Protein AF-A0A538JDB0-F1 (afdb_monomer)

pLDDT: mean 77.06, std 11.75, range [48.91, 92.88]

Radius of gyration: 21.39 Å; Cα contacts (8 Å, |Δi|>4): 29; chains: 1; bounding box: 38×54×43 Å

Foldseek 3Di:
DDCDPVNVVVCCVPVLVCQQVVLVVVLVVLVPDDVVVCVVVVHDSVVSNVCSVVSSVPPPPPVVVVCCVPPVVVVVVVVVVVVVVVD

Structure (mmCIF, N/CA/C/O backbone):
data_AF-A0A538JDB0-F1
#
_entry.id   AF-A0A538JDB0-F1
#
loop_
_atom_site.group_PDB
_atom_site.id
_atom_site.type_symbol
_atom_site.label_atom_id
_atom_site.label_alt_id
_atom_site.label_comp_id
_atom_site.label_asym_id
_atom_site.label_entity_id
_atom_site.label_seq_id
_atom_site.pdbx_PDB_ins_code
_atom_site.Cartn_x
_atom_site.Cartn_y
_atom_site.Cartn_z
_atom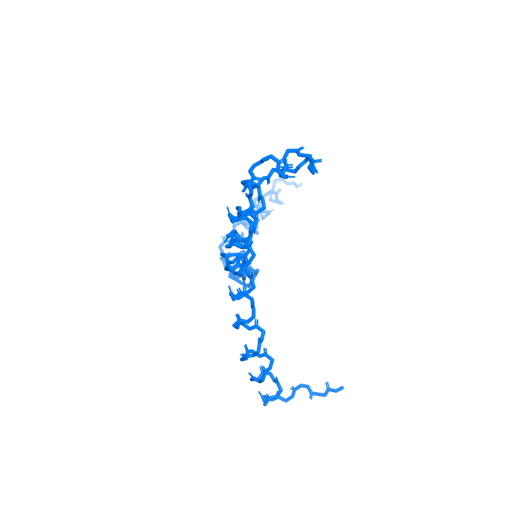_site.occupancy
_atom_site.B_iso_or_equiv
_atom_site.auth_seq_id
_atom_site.auth_comp_id
_atom_site.auth_asym_id
_atom_site.auth_atom_id
_atom_site.pdbx_PDB_model_num
ATOM 1 N N . MET A 1 1 ? 26.908 -7.092 -12.984 1.00 48.91 1 MET A N 1
ATOM 2 C CA . MET A 1 1 ? 25.823 -7.743 -13.747 1.00 48.91 1 MET A CA 1
ATOM 3 C C . MET A 1 1 ? 25.083 -6.635 -14.476 1.00 48.91 1 MET A C 1
ATOM 5 O O . MET A 1 1 ? 24.503 -5.795 -13.804 1.00 48.91 1 MET A O 1
ATOM 9 N N . ASN A 1 2 ? 25.202 -6.548 -15.804 1.00 54.91 2 ASN A N 1
ATOM 10 C CA . ASN A 1 2 ? 24.409 -5.590 -16.578 1.00 54.91 2 ASN A CA 1
ATOM 11 C C . ASN A 1 2 ? 22.985 -6.135 -16.657 1.00 54.91 2 ASN A C 1
ATOM 13 O O . ASN A 1 2 ? 22.788 -7.224 -17.186 1.00 54.91 2 ASN A O 1
ATOM 17 N N . LEU A 1 3 ? 22.020 -5.411 -16.090 1.00 60.81 3 LEU A N 1
ATOM 18 C CA . LEU A 1 3 ? 20.606 -5.713 -16.282 1.00 60.81 3 LEU A CA 1
ATOM 19 C C . LEU A 1 3 ? 20.252 -5.307 -17.712 1.00 60.81 3 LEU A C 1
ATOM 21 O O . LEU A 1 3 ? 20.204 -4.116 -18.026 1.00 60.81 3 LEU A O 1
ATOM 25 N N . GLY A 1 4 ? 20.092 -6.292 -18.589 1.00 75.31 4 GLY A N 1
ATOM 26 C CA . GLY A 1 4 ? 19.644 -6.064 -19.950 1.00 75.31 4 GLY A CA 1
ATOM 27 C C . GLY A 1 4 ? 18.146 -5.733 -20.005 1.00 75.31 4 GLY A C 1
ATOM 28 O O . GLY A 1 4 ? 17.419 -5.871 -19.013 1.00 75.31 4 GLY A O 1
ATOM 29 N N . PRO A 1 5 ? 17.652 -5.287 -21.174 1.00 78.44 5 PRO A N 1
ATOM 30 C CA . PRO A 1 5 ? 16.235 -4.980 -21.369 1.00 78.44 5 PRO A CA 1
ATOM 31 C C . PRO A 1 5 ? 15.318 -6.166 -21.043 1.00 78.44 5 PRO A C 1
ATOM 33 O O . PRO A 1 5 ? 14.223 -5.976 -20.521 1.00 78.44 5 PRO A O 1
ATOM 36 N N . THR A 1 6 ? 15.778 -7.389 -21.310 1.00 81.06 6 THR A N 1
ATOM 37 C CA . THR A 1 6 ? 15.030 -8.625 -21.062 1.00 81.06 6 THR A CA 1
ATOM 38 C C . THR A 1 6 ? 14.876 -8.902 -19.569 1.00 81.06 6 THR A C 1
ATOM 40 O O . THR A 1 6 ? 13.779 -9.215 -19.112 1.00 81.06 6 THR A O 1
ATOM 43 N N . GLU A 1 7 ? 15.939 -8.742 -18.784 1.00 78.75 7 GLU A N 1
ATOM 44 C CA . GLU A 1 7 ? 15.912 -8.922 -17.334 1.00 78.75 7 GLU A CA 1
ATOM 45 C C . GLU A 1 7 ? 15.007 -7.879 -16.679 1.00 78.75 7 GLU A C 1
ATOM 47 O O . GLU A 1 7 ? 14.188 -8.227 -15.832 1.00 78.75 7 GLU A O 1
ATOM 52 N N . LEU A 1 8 ? 15.079 -6.618 -17.121 1.00 75.88 8 LEU A N 1
ATOM 53 C CA . LEU A 1 8 ? 14.168 -5.561 -16.667 1.00 75.88 8 LEU A CA 1
ATOM 54 C C . LEU A 1 8 ? 12.703 -5.900 -16.963 1.00 75.88 8 LEU A C 1
ATOM 56 O O . LEU A 1 8 ? 11.834 -5.667 -16.121 1.00 75.88 8 LEU A O 1
ATOM 60 N N . LEU A 1 9 ? 12.426 -6.478 -18.131 1.00 77.31 9 LEU A N 1
ATOM 61 C CA . LEU A 1 9 ? 11.080 -6.876 -18.529 1.00 77.31 9 LEU A CA 1
ATOM 62 C C . LEU A 1 9 ? 10.560 -8.032 -17.665 1.00 77.31 9 LEU A C 1
ATOM 64 O O . LEU A 1 9 ? 9.428 -7.976 -17.189 1.00 77.31 9 LEU A O 1
ATOM 68 N N . LEU A 1 10 ? 11.404 -9.026 -17.381 1.00 81.00 10 LEU A N 1
ATOM 69 C CA . LEU A 1 10 ? 11.076 -10.128 -16.473 1.00 81.00 10 LEU A CA 1
ATOM 70 C C . LEU A 1 10 ? 10.842 -9.634 -15.042 1.00 81.00 10 LEU A C 1
ATO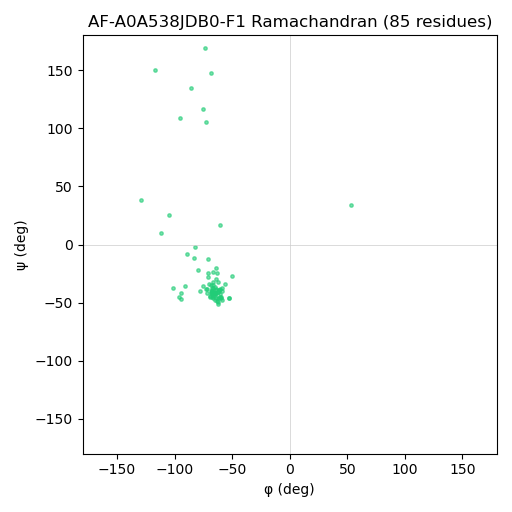M 72 O O . LEU A 1 10 ? 9.836 -9.995 -14.436 1.00 81.00 10 LEU A O 1
ATOM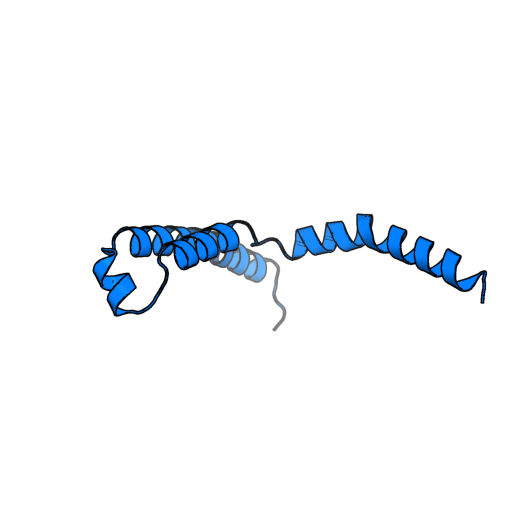 76 N N . PHE A 1 11 ? 11.706 -8.764 -14.512 1.00 75.00 11 PHE A N 1
ATOM 77 C CA . PHE A 1 11 ? 11.513 -8.183 -13.181 1.00 75.00 11 PHE A CA 1
ATOM 78 C C . PHE A 1 11 ? 10.230 -7.359 -13.103 1.00 75.00 11 PHE A C 1
ATOM 80 O O . PHE A 1 11 ? 9.493 -7.476 -12.131 1.00 75.00 11 PHE A O 1
ATOM 87 N N . THR A 1 12 ? 9.917 -6.576 -14.131 1.00 75.75 12 THR A N 1
ATOM 88 C CA . THR A 1 12 ? 8.694 -5.764 -14.168 1.00 75.75 12 THR A CA 1
ATOM 89 C C . THR A 1 12 ? 7.442 -6.642 -14.227 1.00 75.75 12 THR A C 1
ATOM 91 O O . THR A 1 12 ? 6.508 -6.437 -13.450 1.00 75.75 12 THR A O 1
ATOM 94 N N . LEU A 1 13 ? 7.439 -7.659 -15.096 1.00 77.88 13 LEU A N 1
ATOM 95 C CA . LEU A 1 13 ? 6.323 -8.598 -15.237 1.00 77.88 13 LEU A CA 1
ATOM 96 C C . LEU A 1 13 ? 6.123 -9.482 -14.008 1.00 77.88 13 LEU A C 1
ATOM 98 O O . LEU A 1 13 ? 5.021 -9.976 -13.807 1.00 77.88 13 LEU A O 1
ATOM 102 N N . LEU A 1 14 ? 7.157 -9.693 -13.197 1.00 79.44 14 LEU A N 1
ATOM 103 C CA . LEU A 1 14 ? 7.065 -10.535 -12.010 1.00 79.44 14 LEU A CA 1
ATOM 104 C C . LEU A 1 14 ? 6.769 -9.708 -10.750 1.00 79.44 14 LEU A C 1
ATOM 106 O O . LEU A 1 14 ? 5.920 -10.091 -9.957 1.00 79.44 14 LEU A O 1
ATOM 110 N N . ILE A 1 15 ? 7.392 -8.541 -10.577 1.00 76.62 15 ILE A N 1
ATOM 111 C CA . ILE A 1 15 ? 7.265 -7.729 -9.356 1.00 76.62 15 ILE A CA 1
ATOM 112 C C . ILE A 1 15 ? 5.949 -6.943 -9.315 1.00 76.62 15 ILE A C 1
ATOM 114 O O . ILE A 1 15 ? 5.332 -6.877 -8.253 1.00 76.62 15 ILE A O 1
ATOM 118 N N . ILE A 1 16 ? 5.481 -6.377 -10.435 1.00 73.69 16 ILE A N 1
ATOM 119 C CA . ILE A 1 16 ? 4.252 -5.560 -10.439 1.00 73.69 16 ILE A CA 1
ATOM 120 C C . ILE A 1 16 ? 3.009 -6.392 -10.086 1.00 73.69 16 ILE A C 1
ATOM 122 O O . ILE A 1 16 ? 2.250 -5.969 -9.212 1.00 73.69 16 ILE A O 1
ATOM 126 N N . PRO A 1 17 ? 2.779 -7.580 -10.680 1.00 76.94 17 PRO A N 1
ATOM 127 C CA . PRO A 1 17 ? 1.624 -8.392 -10.311 1.00 76.94 17 PRO A CA 1
ATOM 128 C C . PRO A 1 17 ? 1.703 -8.868 -8.865 1.00 76.94 17 PRO A C 1
ATOM 130 O O . PRO A 1 17 ? 0.696 -8.839 -8.166 1.00 76.94 17 PRO A O 1
ATOM 133 N N . LEU A 1 18 ? 2.893 -9.240 -8.381 1.00 76.75 18 LEU A N 1
ATOM 134 C CA . LEU A 1 18 ? 3.074 -9.625 -6.981 1.00 76.75 18 LEU A CA 1
ATOM 135 C C . LEU A 1 18 ? 2.756 -8.463 -6.032 1.00 76.75 18 LEU A C 1
ATOM 137 O O . LEU A 1 18 ? 2.069 -8.680 -5.038 1.00 76.75 18 LEU A O 1
ATOM 141 N N . ALA A 1 19 ? 3.160 -7.235 -6.365 1.00 73.12 19 ALA A N 1
ATOM 142 C CA . ALA A 1 19 ? 2.857 -6.038 -5.579 1.00 73.12 19 ALA A CA 1
ATOM 143 C C . ALA A 1 19 ? 1.354 -5.711 -5.499 1.00 73.12 19 ALA A C 1
ATOM 145 O O . ALA A 1 19 ? 0.941 -5.016 -4.577 1.00 73.12 19 ALA A O 1
ATOM 146 N N . LEU A 1 20 ? 0.532 -6.220 -6.421 1.00 74.38 20 LEU A N 1
ATOM 147 C CA . LEU A 1 20 ? -0.926 -6.053 -6.403 1.00 74.38 20 LEU A CA 1
ATOM 148 C C . LEU A 1 20 ? -1.633 -7.250 -5.756 1.00 74.38 20 LEU A C 1
ATOM 150 O O . LEU A 1 20 ? -2.514 -7.081 -4.917 1.00 74.38 20 LEU A O 1
ATOM 154 N N . VAL A 1 21 ? -1.225 -8.468 -6.113 1.00 83.25 21 VAL A N 1
ATOM 155 C CA . VAL A 1 21 ? -1.856 -9.714 -5.656 1.00 83.25 21 VAL A CA 1
ATOM 156 C C . VAL A 1 21 ? -1.626 -9.944 -4.161 1.00 83.25 21 VAL A C 1
ATOM 158 O O . VAL A 1 21 ? -2.559 -10.340 -3.463 1.00 83.25 21 VAL A O 1
ATOM 161 N N . PHE A 1 22 ? -0.427 -9.656 -3.643 1.00 82.19 22 PHE A N 1
ATOM 162 C CA . PHE A 1 22 ? -0.117 -9.840 -2.221 1.00 82.19 22 PHE A CA 1
ATOM 163 C C . PHE A 1 22 ? -0.974 -8.982 -1.279 1.00 82.19 22 PHE A C 1
ATOM 165 O O . PHE A 1 22 ? -1.554 -9.553 -0.356 1.00 82.19 22 PHE A O 1
ATOM 172 N N . PRO A 1 23 ? -1.102 -7.655 -1.471 1.00 82.50 23 PRO A N 1
ATOM 173 C CA . PRO A 1 23 ? -1.944 -6.849 -0.592 1.00 82.50 23 PRO A CA 1
ATOM 174 C C . PRO A 1 23 ? -3.434 -7.181 -0.724 1.00 82.50 23 PRO A C 1
ATOM 176 O O . PRO A 1 23 ? -4.143 -7.136 0.276 1.00 82.50 23 PRO A O 1
ATOM 179 N N . ILE A 1 24 ? -3.924 -7.585 -1.905 1.00 85.81 24 ILE A N 1
ATOM 180 C CA . ILE A 1 24 ? -5.306 -8.088 -2.038 1.00 85.81 24 ILE A CA 1
ATOM 181 C C . ILE A 1 24 ? -5.490 -9.353 -1.194 1.00 85.81 24 ILE A C 1
ATOM 183 O O . ILE A 1 24 ? -6.434 -9.445 -0.408 1.00 85.81 24 ILE A O 1
ATOM 187 N N . TRP A 1 25 ? -4.574 -10.315 -1.326 1.00 92.44 25 TRP A N 1
ATOM 188 C CA . TRP A 1 25 ? -4.608 -11.549 -0.546 1.00 92.44 25 TRP A CA 1
ATOM 189 C C . TRP A 1 25 ? -4.542 -11.270 0.958 1.00 92.44 25 TRP A C 1
ATOM 191 O O . TRP A 1 25 ? -5.359 -11.793 1.712 1.00 92.44 25 TRP A O 1
ATOM 201 N N . GLY A 1 26 ? -3.633 -10.401 1.397 1.00 87.06 26 GLY A N 1
ATOM 202 C CA . GLY A 1 26 ? -3.475 -10.083 2.810 1.00 87.06 26 GLY A CA 1
ATOM 203 C C . GLY A 1 26 ? -4.627 -9.251 3.390 1.00 87.06 26 GLY A C 1
ATOM 204 O O . GLY A 1 26 ? -4.895 -9.354 4.588 1.00 87.06 26 GLY A O 1
ATOM 205 N N . ILE A 1 27 ? -5.372 -8.486 2.581 1.00 88.81 27 ILE A N 1
ATOM 206 C CA . ILE A 1 27 ? -6.641 -7.867 3.007 1.00 88.81 27 ILE A CA 1
ATOM 207 C C . ILE A 1 27 ? -7.717 -8.938 3.216 1.00 88.81 27 ILE A C 1
ATOM 209 O O . ILE A 1 27 ? -8.407 -8.903 4.235 1.00 88.81 27 ILE A O 1
ATOM 213 N N . ILE A 1 28 ? -7.856 -9.897 2.294 1.00 92.50 28 ILE A N 1
ATOM 214 C CA . ILE A 1 28 ? -8.830 -10.999 2.411 1.00 92.50 28 ILE A CA 1
ATOM 215 C C . ILE A 1 28 ? -8.511 -11.864 3.637 1.00 92.50 28 ILE A C 1
ATOM 217 O O . ILE A 1 28 ? -9.397 -12.166 4.440 1.00 92.50 28 ILE A O 1
ATOM 221 N N . ASP A 1 29 ? -7.238 -12.210 3.815 1.00 92.19 29 ASP A N 1
ATOM 222 C CA . ASP A 1 29 ? -6.729 -12.964 4.959 1.00 92.19 29 ASP A CA 1
ATOM 223 C C . ASP A 1 29 ? -7.004 -12.225 6.283 1.00 92.19 29 ASP A C 1
ATOM 225 O O . ASP A 1 29 ? -7.525 -12.810 7.243 1.00 92.19 29 ASP A O 1
ATOM 229 N N . ALA A 1 30 ? -6.747 -10.914 6.318 1.00 88.69 30 ALA A N 1
ATOM 230 C CA . ALA A 1 30 ? -7.012 -10.100 7.495 1.00 88.69 30 ALA A CA 1
ATOM 231 C C . ALA A 1 30 ? -8.515 -9.965 7.796 1.00 88.69 30 ALA A C 1
ATOM 233 O O . ALA A 1 30 ? -8.932 -10.052 8.957 1.00 88.69 30 ALA A O 1
ATOM 234 N N . ALA A 1 31 ? -9.337 -9.783 6.760 1.00 88.94 31 ALA A N 1
ATOM 235 C CA . ALA A 1 31 ? -10.786 -9.647 6.872 1.00 88.94 31 ALA A CA 1
ATOM 236 C C . ALA A 1 31 ? -11.456 -10.940 7.361 1.00 88.94 31 ALA A C 1
ATOM 238 O O . ALA A 1 31 ? -12.374 -10.865 8.181 1.00 88.94 31 ALA A O 1
ATOM 239 N N . GLY A 1 32 ? -10.962 -12.103 6.920 1.00 91.50 32 GLY A N 1
ATOM 240 C CA . GLY A 1 32 ? -11.483 -13.422 7.289 1.00 91.50 32 GLY A CA 1
ATOM 241 C C . GLY A 1 32 ? -11.205 -13.848 8.736 1.00 91.50 32 GLY A C 1
ATOM 242 O O . GLY A 1 32 ? -11.810 -14.805 9.216 1.00 91.50 32 GLY A O 1
ATOM 243 N N . ARG A 1 33 ? -10.320 -13.148 9.460 1.00 91.19 33 ARG A N 1
ATOM 244 C CA . ARG A 1 33 ? -10.037 -13.431 10.877 1.00 91.19 33 ARG A CA 1
ATOM 245 C C . ARG A 1 33 ? -11.023 -12.708 11.806 1.00 91.19 33 ARG A C 1
ATOM 247 O O . ARG A 1 33 ? -11.257 -11.505 11.619 1.00 91.19 33 ARG A O 1
ATOM 254 N N . PRO A 1 34 ? -11.567 -13.400 12.827 1.00 90.69 34 PRO A N 1
ATOM 255 C CA . PRO A 1 34 ? -12.503 -12.809 13.779 1.00 90.69 34 PRO A CA 1
ATOM 256 C C . PRO A 1 34 ? -11.807 -11.780 14.674 1.00 90.69 34 PRO A C 1
ATOM 258 O O . PRO A 1 34 ? -10.641 -11.943 15.034 1.00 90.69 34 PRO A O 1
ATOM 261 N N . ASP A 1 35 ? -12.536 -10.745 15.089 1.00 87.62 35 ASP A N 1
ATOM 262 C CA . ASP A 1 35 ? -11.974 -9.624 15.858 1.00 87.62 35 ASP A CA 1
ATOM 263 C C . ASP A 1 35 ? -11.431 -10.055 17.231 1.00 87.62 35 ASP A C 1
ATOM 265 O O . ASP A 1 35 ? -10.491 -9.456 17.747 1.00 87.62 35 ASP A O 1
ATOM 269 N N . SER A 1 36 ? -11.936 -11.161 17.788 1.00 88.12 36 SER A N 1
ATOM 270 C CA . SER A 1 36 ? -11.401 -11.767 19.012 1.00 88.12 36 SER A CA 1
ATOM 271 C C . SER A 1 36 ? -9.954 -12.249 18.864 1.00 88.12 36 SER A C 1
ATOM 273 O O . SER A 1 36 ? -9.194 -12.195 19.830 1.00 88.12 36 SER A O 1
ATOM 275 N N . ALA A 1 37 ? -9.546 -12.692 17.670 1.00 91.88 37 ALA A N 1
ATOM 276 C CA . ALA A 1 37 ? -8.164 -13.074 17.391 1.00 91.88 37 ALA A CA 1
ATOM 277 C C . ALA A 1 37 ? -7.250 -11.841 17.310 1.00 91.88 37 ALA A C 1
ATOM 279 O O . ALA A 1 37 ? -6.143 -11.869 17.840 1.00 91.88 37 ALA A O 1
ATOM 280 N N . TRP A 1 38 ? -7.738 -10.745 16.723 1.00 92.62 38 TRP A N 1
ATOM 281 C CA . TRP A 1 38 ? -7.021 -9.467 16.664 1.00 92.62 38 TRP A CA 1
ATOM 282 C C . TRP A 1 38 ? -6.861 -8.826 18.046 1.00 92.62 38 TRP A C 1
ATOM 284 O O . TRP A 1 38 ? -5.770 -8.375 18.385 1.00 92.62 38 TRP A O 1
ATOM 294 N N . ALA A 1 39 ? -7.911 -8.866 18.873 1.00 90.38 39 ALA A N 1
ATOM 295 C CA . ALA A 1 39 ? -7.881 -8.359 20.243 1.00 90.38 39 ALA A CA 1
ATOM 296 C C . ALA A 1 39 ? -6.911 -9.148 21.135 1.00 90.38 39 ALA A C 1
ATOM 298 O O . ALA A 1 39 ? -6.144 -8.549 21.880 1.00 90.38 39 ALA A O 1
ATOM 299 N N . ARG A 1 40 ? -6.887 -10.485 21.020 1.00 92.88 40 ARG A N 1
ATOM 300 C CA . ARG A 1 40 ? -5.904 -11.338 21.719 1.00 92.88 40 ARG A CA 1
ATOM 301 C C . ARG A 1 40 ? -4.469 -11.090 21.267 1.00 92.88 40 ARG A C 1
ATOM 303 O O . ARG A 1 40 ? -3.552 -11.302 22.048 1.00 92.88 40 ARG A O 1
ATOM 310 N N . ALA A 1 41 ? -4.284 -10.683 20.016 1.00 92.00 41 ALA A N 1
ATOM 311 C CA . ALA A 1 41 ? -2.986 -10.294 19.485 1.00 92.00 41 ALA A CA 1
ATOM 312 C C . ALA A 1 41 ? -2.604 -8.844 19.839 1.00 92.00 41 ALA A C 1
ATOM 314 O O . ALA A 1 41 ? -1.524 -8.411 19.452 1.00 92.00 41 ALA A O 1
ATOM 315 N N . GLU A 1 42 ? -3.476 -8.089 20.525 1.00 91.88 42 GLU A N 1
ATOM 316 C CA . GLU A 1 42 ? -3.304 -6.656 20.810 1.00 91.88 42 GLU A CA 1
ATOM 317 C C . GLU A 1 42 ? -3.040 -5.823 19.538 1.00 91.88 42 GLU A C 1
ATOM 319 O O . GLU A 1 42 ? -2.302 -4.839 19.543 1.00 91.88 42 GLU A O 1
ATOM 324 N N . GLN A 1 43 ? -3.641 -6.226 18.412 1.00 92.19 43 GLN A N 1
ATOM 325 C CA . GLN A 1 43 ? -3.461 -5.584 17.108 1.00 92.19 43 GLN A CA 1
ATOM 326 C C . GLN A 1 43 ? -4.765 -4.993 16.574 1.00 92.19 43 GLN A C 1
ATOM 328 O O . GLN A 1 43 ? -5.858 -5.515 16.790 1.00 92.19 43 GLN A O 1
ATOM 333 N N . ASN A 1 44 ? -4.643 -3.916 15.794 1.00 87.19 44 ASN A N 1
ATOM 334 C CA . ASN A 1 44 ? -5.780 -3.269 15.149 1.00 87.19 44 ASN A CA 1
ATOM 335 C C . ASN A 1 44 ? -5.964 -3.781 13.710 1.00 87.19 44 ASN A C 1
ATOM 337 O O . ASN A 1 44 ? -5.198 -3.436 12.811 1.00 87.19 44 ASN A O 1
ATOM 341 N N . LYS A 1 45 ? -7.018 -4.571 13.485 1.00 87.19 45 LYS A N 1
ATOM 342 C CA . LYS A 1 45 ? -7.405 -5.107 12.168 1.00 87.19 45 LYS A CA 1
ATOM 343 C C . LYS A 1 45 ? -7.528 -4.019 11.098 1.00 87.19 45 LYS A C 1
ATOM 345 O O . LYS A 1 45 ? -6.998 -4.161 9.997 1.00 87.19 45 LYS A O 1
ATOM 350 N N . THR A 1 46 ? -8.200 -2.918 11.428 1.00 87.94 46 THR A N 1
ATOM 351 C CA . THR A 1 46 ? -8.448 -1.807 10.501 1.00 87.94 46 THR A CA 1
ATOM 352 C C . THR A 1 46 ? -7.144 -1.143 10.075 1.00 87.94 46 THR A C 1
ATOM 354 O O . THR A 1 46 ? -6.986 -0.829 8.900 1.00 87.94 46 THR A O 1
ATOM 357 N N . LEU A 1 47 ? -6.180 -0.996 10.991 1.00 88.56 47 LEU A N 1
ATOM 358 C CA . LEU A 1 47 ? -4.857 -0.454 10.671 1.00 88.56 47 LEU A CA 1
ATOM 359 C C . LEU A 1 47 ? -4.153 -1.298 9.602 1.00 88.56 47 LEU A C 1
ATOM 361 O O . LEU A 1 47 ? -3.667 -0.748 8.618 1.00 88.56 47 LEU A O 1
ATOM 365 N N . TRP A 1 48 ? -4.132 -2.622 9.759 1.00 87.94 48 TRP A N 1
ATOM 366 C CA . TRP A 1 48 ? -3.449 -3.521 8.824 1.00 87.94 48 TRP A CA 1
ATOM 367 C C . TRP A 1 48 ? -4.142 -3.618 7.461 1.00 87.94 48 TRP A C 1
ATOM 369 O O . TRP A 1 48 ? -3.465 -3.712 6.437 1.00 87.94 48 TRP A O 1
ATOM 379 N N . ILE A 1 49 ? -5.473 -3.536 7.418 1.00 86.88 49 ILE A N 1
ATOM 380 C CA . ILE A 1 49 ? -6.225 -3.456 6.157 1.00 86.88 49 ILE A CA 1
ATOM 381 C C . ILE A 1 49 ? -5.940 -2.126 5.446 1.00 86.88 49 ILE A C 1
ATOM 383 O O . ILE A 1 49 ? -5.660 -2.119 4.247 1.00 86.88 49 ILE A O 1
ATOM 387 N N . VAL A 1 50 ? -5.950 -1.006 6.176 1.00 86.56 50 VAL A N 1
ATOM 388 C CA . VAL A 1 50 ? -5.651 0.321 5.616 1.00 86.56 50 VAL A CA 1
ATOM 389 C C . VAL A 1 50 ? -4.204 0.404 5.143 1.00 86.56 50 VAL A C 1
ATOM 391 O O . VAL A 1 50 ? -3.969 0.917 4.057 1.00 86.56 50 VAL A O 1
ATOM 394 N N . LEU A 1 51 ? -3.237 -0.135 5.887 1.00 81.88 51 LEU A N 1
ATOM 395 C CA . LEU A 1 51 ? -1.833 -0.161 5.465 1.00 81.88 51 LEU A CA 1
ATOM 396 C C . LEU A 1 51 ? -1.633 -0.952 4.172 1.00 81.88 51 LEU A C 1
ATOM 398 O O . LEU A 1 51 ? -0.875 -0.514 3.314 1.00 81.88 51 LEU A O 1
ATOM 402 N N . GLN A 1 52 ? -2.327 -2.076 3.996 1.00 82.88 52 GLN A N 1
ATOM 403 C CA . GLN A 1 52 ? -2.262 -2.842 2.750 1.00 82.88 52 GLN A CA 1
ATOM 404 C C . GLN A 1 52 ? -2.977 -2.134 1.593 1.00 82.88 52 GLN A C 1
ATOM 406 O O . GLN A 1 52 ? -2.462 -2.116 0.476 1.00 82.88 52 GLN A O 1
ATOM 411 N N . ALA A 1 53 ? -4.118 -1.490 1.854 1.00 81.00 53 ALA A N 1
ATOM 412 C CA . ALA A 1 53 ? -4.842 -0.707 0.854 1.00 81.00 53 ALA A CA 1
ATOM 413 C C . ALA A 1 53 ? -4.053 0.542 0.416 1.00 81.00 53 ALA A C 1
ATOM 415 O O . ALA A 1 53 ? -3.914 0.812 -0.774 1.00 81.00 53 ALA A O 1
ATOM 416 N N . VAL A 1 54 ? -3.470 1.279 1.364 1.00 78.25 54 VAL A N 1
ATOM 417 C CA . VAL A 1 54 ? -2.588 2.423 1.096 1.00 78.25 54 VAL A CA 1
ATOM 418 C C . VAL A 1 54 ? -1.288 1.951 0.456 1.00 78.25 54 VAL A C 1
ATOM 420 O O . VAL A 1 54 ? -0.830 2.574 -0.490 1.00 78.25 54 VAL A O 1
ATOM 423 N N . GLY A 1 55 ? -0.718 0.829 0.895 1.00 73.75 55 GLY A N 1
ATOM 424 C CA . GLY A 1 55 ? 0.474 0.233 0.290 1.00 73.75 55 GLY A CA 1
ATOM 425 C C . GLY A 1 55 ? 0.274 -0.118 -1.186 1.00 73.75 55 GLY A C 1
ATOM 426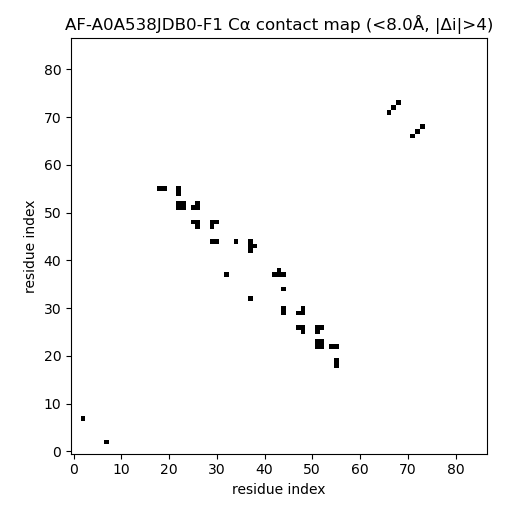 O O . GLY A 1 55 ? 1.169 0.123 -1.991 1.00 73.75 55 GLY A O 1
ATOM 427 N N . MET A 1 56 ? -0.923 -0.584 -1.553 1.00 70.69 56 MET A N 1
ATOM 428 C CA . MET A 1 56 ? -1.324 -0.814 -2.945 1.00 70.69 56 MET A CA 1
ATOM 429 C C . MET A 1 56 ? -1.462 0.495 -3.740 1.00 70.69 56 MET A C 1
ATOM 431 O O . MET A 1 56 ? -1.087 0.556 -4.908 1.00 70.69 56 MET A O 1
ATOM 435 N N . LEU A 1 57 ? -1.972 1.560 -3.112 1.00 64.12 57 LEU A N 1
ATOM 436 C CA . LEU A 1 57 ? -2.125 2.880 -3.737 1.00 64.12 57 LEU A CA 1
ATOM 437 C C . LEU A 1 57 ? -0.821 3.691 -3.789 1.00 64.12 57 LEU A C 1
ATOM 439 O O . LEU A 1 57 ? -0.712 4.602 -4.602 1.00 64.12 57 LEU A O 1
ATOM 443 N N . VAL A 1 58 ? 0.164 3.389 -2.941 1.00 62.19 58 VAL A N 1
ATOM 444 C CA . VAL A 1 58 ? 1.422 4.142 -2.780 1.00 62.19 58 VAL A CA 1
ATOM 445 C C . VAL A 1 58 ? 2.612 3.406 -3.419 1.00 62.19 58 VAL A C 1
ATOM 447 O O . VAL A 1 58 ? 3.769 3.705 -3.134 1.00 62.19 58 VAL A O 1
ATOM 450 N N . CYS A 1 59 ? 2.382 2.549 -4.421 1.00 59.28 59 CYS A N 1
ATOM 451 C CA . CYS A 1 59 ? 3.432 2.034 -5.322 1.00 59.28 59 CYS A CA 1
ATOM 452 C C . CYS A 1 59 ? 4.182 3.133 -6.141 1.00 59.28 59 CYS A C 1
ATOM 454 O O . CYS A 1 59 ? 4.851 2.830 -7.124 1.00 59.28 59 CYS A O 1
ATOM 456 N N . PHE A 1 60 ? 4.091 4.417 -5.763 1.00 52.88 60 PHE A N 1
ATOM 457 C CA . PHE A 1 60 ? 4.337 5.602 -6.590 1.00 52.88 60 PHE A CA 1
ATOM 458 C C . PHE A 1 60 ? 5.306 6.629 -5.984 1.00 52.88 60 PHE A C 1
ATOM 460 O O . PHE A 1 60 ? 5.157 7.836 -6.199 1.00 52.88 60 PHE A O 1
ATOM 467 N N . GLY A 1 61 ? 6.367 6.188 -5.303 1.00 53.34 61 GLY A N 1
ATOM 468 C CA . GLY A 1 61 ? 7.473 7.092 -4.945 1.00 53.34 61 GLY A CA 1
ATOM 469 C C . GLY A 1 61 ? 7.996 7.901 -6.148 1.00 53.34 61 GLY A C 1
ATOM 470 O O . GLY A 1 61 ? 8.442 9.034 -5.998 1.00 53.34 61 GLY A O 1
ATOM 471 N N . TRP A 1 62 ? 7.854 7.364 -7.364 1.00 58.56 62 TRP A N 1
ATOM 472 C CA . TRP A 1 62 ? 8.290 8.005 -8.603 1.00 58.56 62 TRP A CA 1
ATOM 473 C C . TRP A 1 62 ? 7.354 9.142 -9.041 1.00 58.56 62 TRP A C 1
ATOM 475 O O . TRP A 1 62 ? 7.835 10.172 -9.503 1.00 58.56 62 TRP A O 1
ATOM 485 N N . ILE A 1 63 ? 6.035 9.025 -8.837 1.00 64.75 63 ILE A N 1
ATOM 486 C CA . ILE A 1 63 ? 5.091 10.110 -9.161 1.00 64.75 63 ILE A CA 1
ATOM 487 C C . ILE A 1 63 ? 5.233 11.253 -8.156 1.00 64.75 63 ILE A C 1
ATOM 489 O O . ILE A 1 63 ? 5.285 12.411 -8.565 1.00 64.75 63 ILE A O 1
ATOM 493 N N . LEU A 1 64 ? 5.374 10.951 -6.859 1.00 59.56 64 LEU A N 1
ATOM 494 C CA . LEU A 1 64 ? 5.669 11.980 -5.856 1.00 59.56 64 LEU A CA 1
ATOM 495 C C . LEU A 1 64 ? 7.005 12.684 -6.140 1.00 59.56 64 LEU A C 1
ATOM 497 O O . LEU A 1 64 ? 7.080 13.903 -6.006 1.00 59.56 64 LEU A O 1
ATOM 501 N N . ALA A 1 65 ? 8.028 11.955 -6.598 1.00 64.25 65 ALA A N 1
ATOM 502 C CA . ALA A 1 65 ? 9.300 12.544 -7.017 1.00 64.25 65 ALA A CA 1
ATOM 503 C C . ALA A 1 65 ? 9.145 13.475 -8.235 1.00 64.25 65 ALA A C 1
ATOM 505 O O . ALA A 1 65 ? 9.711 14.568 -8.237 1.00 64.25 65 ALA A O 1
ATOM 506 N N . VAL A 1 66 ? 8.341 13.097 -9.237 1.00 74.31 66 VAL A N 1
ATOM 507 C CA . VAL A 1 66 ? 8.019 13.949 -10.399 1.00 74.31 66 VAL A CA 1
ATOM 508 C C . VAL A 1 66 ? 7.261 15.206 -9.958 1.00 74.31 66 VAL A C 1
ATOM 510 O O . VAL A 1 66 ? 7.658 16.318 -10.307 1.00 74.31 66 VAL A O 1
ATOM 513 N N . VAL A 1 67 ? 6.222 15.065 -9.131 1.00 77.81 67 VAL A N 1
ATOM 514 C CA . VAL A 1 67 ? 5.459 16.207 -8.598 1.00 77.81 67 VAL A CA 1
ATOM 515 C C . VAL A 1 67 ? 6.360 17.134 -7.778 1.00 77.81 67 VAL A C 1
ATOM 517 O O . VAL A 1 67 ? 6.308 18.352 -7.946 1.00 77.81 67 VAL A O 1
ATOM 520 N N . TYR A 1 68 ? 7.243 16.587 -6.944 1.00 67.81 68 TYR A N 1
ATOM 521 C CA . TYR A 1 68 ? 8.208 17.373 -6.180 1.00 67.81 68 TYR A CA 1
ATOM 522 C C . TYR A 1 68 ? 9.168 18.152 -7.094 1.00 67.81 68 TYR A C 1
ATOM 524 O O . TYR A 1 68 ? 9.369 19.355 -6.899 1.00 67.81 68 TYR A O 1
ATOM 532 N N . LEU A 1 69 ? 9.719 17.497 -8.122 1.00 76.19 69 LEU A N 1
ATOM 533 C CA . LEU A 1 69 ? 10.685 18.102 -9.039 1.00 76.19 69 LEU A CA 1
ATOM 534 C C . LEU A 1 69 ? 10.075 19.241 -9.872 1.00 76.19 69 LEU A C 1
ATOM 536 O O . LEU A 1 69 ? 10.717 20.277 -10.041 1.00 76.19 69 LEU A O 1
ATOM 540 N N . PHE A 1 70 ? 8.849 19.063 -10.374 1.00 82.62 70 PHE A N 1
ATOM 541 C CA . PHE A 1 70 ? 8.211 20.031 -11.272 1.00 82.62 70 PHE A CA 1
ATOM 542 C C . PHE A 1 70 ? 7.371 21.090 -10.551 1.00 82.62 70 PHE A C 1
ATOM 544 O O . PHE A 1 70 ? 7.353 22.236 -10.991 1.00 82.62 70 PHE A O 1
ATOM 551 N N . ALA A 1 71 ? 6.689 20.752 -9.452 1.00 78.12 71 ALA A N 1
ATOM 552 C CA . ALA A 1 71 ? 5.758 21.674 -8.795 1.00 78.12 71 ALA A CA 1
ATOM 553 C C . ALA A 1 71 ? 6.340 22.346 -7.543 1.00 78.12 71 ALA A C 1
ATOM 555 O O . ALA A 1 71 ? 6.053 23.517 -7.287 1.00 78.12 71 ALA A O 1
ATOM 556 N N . ILE A 1 72 ? 7.142 21.624 -6.755 1.00 79.25 72 ILE A N 1
ATOM 557 C CA . ILE A 1 72 ? 7.609 22.098 -5.442 1.00 79.25 72 ILE A CA 1
ATOM 558 C C 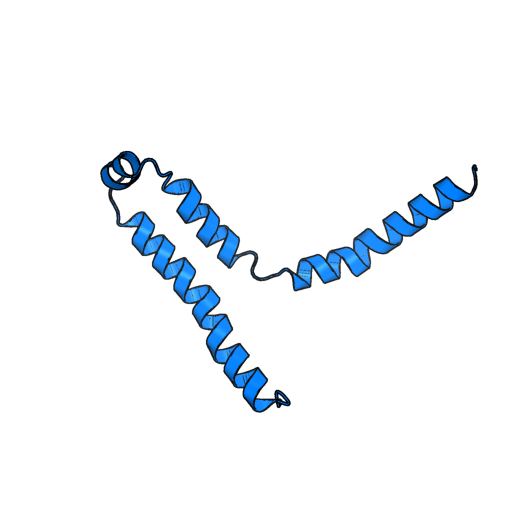. ILE A 1 72 ? 8.981 22.767 -5.548 1.00 79.25 72 ILE A C 1
ATOM 560 O O . ILE A 1 72 ? 9.156 23.886 -5.065 1.00 79.25 72 ILE A O 1
ATOM 564 N N . ARG A 1 73 ? 9.938 22.145 -6.249 1.00 80.75 73 ARG A N 1
ATOM 565 C CA . ARG A 1 73 ? 11.300 22.676 -6.430 1.00 80.75 73 ARG A CA 1
ATOM 566 C C . ARG A 1 73 ? 11.365 24.122 -6.960 1.00 80.75 73 ARG A C 1
ATOM 568 O O . ARG A 1 73 ? 12.126 24.896 -6.380 1.00 80.75 73 ARG A O 1
ATOM 575 N N . PRO A 1 74 ? 10.614 24.541 -8.003 1.00 78.00 74 PRO A N 1
ATOM 576 C CA . PRO A 1 74 ? 10.675 25.931 -8.463 1.00 78.00 74 PRO A CA 1
ATOM 577 C C . PRO A 1 74 ? 10.109 26.917 -7.433 1.00 78.00 74 PRO A C 1
ATOM 579 O O . PRO A 1 74 ? 10.664 28.001 -7.277 1.00 78.00 74 PRO A O 1
ATOM 582 N N . LYS A 1 75 ? 9.067 26.532 -6.684 1.00 76.19 75 LYS A N 1
ATOM 583 C CA . LYS A 1 75 ? 8.472 27.376 -5.634 1.00 76.19 75 LYS A CA 1
ATOM 584 C C . LYS A 1 75 ? 9.424 27.586 -4.461 1.00 76.19 75 LYS A C 1
ATOM 586 O O . LYS A 1 75 ? 9.558 28.701 -3.971 1.00 76.19 75 LYS A O 1
ATOM 591 N N . VAL A 1 76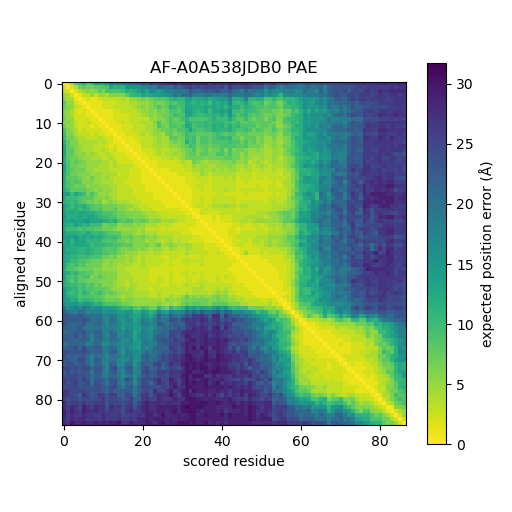 ? 10.117 26.527 -4.044 1.00 78.88 76 VAL 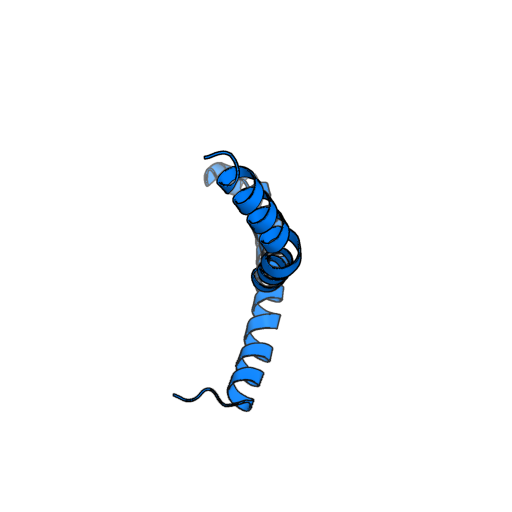A N 1
ATOM 592 C CA . VAL A 1 76 ? 11.124 26.606 -2.975 1.00 78.88 76 VAL A CA 1
ATOM 593 C C . VAL A 1 76 ? 12.303 27.470 -3.410 1.00 78.88 76 VAL A C 1
ATOM 595 O O . VAL A 1 76 ? 12.726 28.333 -2.649 1.00 78.88 76 VAL A O 1
ATOM 598 N N . LYS A 1 77 ? 12.784 27.309 -4.650 1.00 79.44 77 LYS A N 1
ATOM 599 C CA . LYS A 1 77 ? 13.873 28.140 -5.178 1.00 79.44 77 LYS A CA 1
ATOM 600 C C . LYS A 1 77 ? 13.499 29.629 -5.208 1.00 79.44 77 LYS A C 1
ATOM 602 O O . LYS A 1 77 ? 14.266 30.451 -4.730 1.00 79.44 77 LYS A O 1
ATOM 607 N N . GLN A 1 78 ? 12.296 29.965 -5.681 1.00 76.88 78 GLN A N 1
ATOM 608 C CA . GLN A 1 78 ? 11.801 31.349 -5.677 1.00 76.88 78 GLN A CA 1
ATOM 609 C C . GLN A 1 78 ? 11.689 31.932 -4.259 1.00 76.88 78 GLN A C 1
ATOM 611 O O . GLN A 1 78 ? 12.027 33.093 -4.045 1.00 76.88 78 GLN A O 1
ATOM 616 N N . ALA A 1 79 ? 11.253 31.131 -3.282 1.00 74.06 79 ALA A N 1
ATOM 617 C CA . ALA A 1 79 ? 11.190 31.558 -1.885 1.00 74.06 79 ALA A CA 1
ATOM 618 C C . ALA A 1 79 ? 12.586 31.769 -1.264 1.00 74.06 79 ALA A C 1
ATOM 620 O O . ALA A 1 79 ? 12.765 32.681 -0.459 1.00 74.06 79 ALA A O 1
ATOM 621 N N . GLN A 1 80 ? 13.580 30.962 -1.650 1.00 70.88 80 GLN A N 1
ATOM 622 C CA . GLN A 1 80 ? 14.970 31.131 -1.214 1.00 70.88 80 GLN A CA 1
ATOM 623 C C . GLN A 1 80 ? 15.613 32.398 -1.797 1.00 70.88 80 GLN A C 1
ATOM 625 O O . GLN A 1 80 ? 16.266 33.130 -1.057 1.00 70.88 80 GLN A O 1
ATOM 630 N N . ASP A 1 81 ? 15.381 32.701 -3.078 1.00 62.75 81 ASP A N 1
ATOM 631 C CA . ASP A 1 81 ? 15.910 33.912 -3.724 1.00 62.75 81 ASP A CA 1
ATOM 632 C C . ASP A 1 81 ? 15.309 35.193 -3.102 1.00 62.75 81 ASP A C 1
ATOM 634 O O . ASP A 1 81 ? 16.012 36.183 -2.888 1.00 62.75 81 ASP A O 1
ATOM 638 N N . PHE A 1 82 ? 14.026 35.165 -2.716 1.00 60.25 82 PHE A N 1
ATOM 639 C CA . PHE A 1 82 ? 13.382 36.281 -2.011 1.00 60.25 82 PHE A CA 1
ATOM 640 C C . PHE A 1 82 ? 13.951 36.490 -0.596 1.00 60.25 82 PHE A C 1
ATOM 642 O O . PHE A 1 82 ? 14.171 37.626 -0.180 1.00 60.25 82 PHE A O 1
ATOM 649 N N . GLY A 1 83 ? 14.241 35.406 0.133 1.00 57.88 83 GLY A N 1
ATOM 650 C CA . GLY A 1 83 ? 14.869 35.468 1.459 1.00 57.88 83 GLY A CA 1
ATOM 651 C C . GLY A 1 83 ? 16.346 35.884 1.438 1.00 57.88 83 GLY A C 1
ATOM 652 O O . GLY A 1 83 ? 16.816 36.487 2.396 1.00 57.88 83 GLY A O 1
ATOM 653 N N . GLY A 1 84 ? 17.069 35.603 0.350 1.00 57.50 84 GLY A N 1
ATOM 654 C CA . GLY A 1 84 ? 18.478 35.978 0.175 1.00 57.50 84 GLY A CA 1
ATOM 655 C C . GLY A 1 84 ? 18.714 37.408 -0.321 1.00 57.50 84 GLY A C 1
ATOM 656 O O . GLY A 1 84 ? 19.843 37.873 -0.282 1.00 57.50 84 GLY A O 1
ATOM 657 N N . THR A 1 85 ? 17.675 38.116 -0.776 1.00 57.28 85 THR A N 1
ATOM 658 C CA . THR A 1 85 ? 17.788 39.515 -1.247 1.00 57.28 85 THR A CA 1
ATOM 659 C C . THR A 1 85 ? 17.584 40.535 -0.109 1.00 57.28 85 THR A C 1
ATOM 661 O O . THR A 1 85 ? 17.787 41.731 -0.298 1.00 57.28 85 THR A O 1
ATOM 664 N N . VAL A 1 86 ? 17.180 40.075 1.083 1.00 57.12 86 VAL A N 1
ATOM 665 C CA . VAL A 1 86 ? 16.942 40.905 2.283 1.00 57.12 86 VAL A CA 1
ATOM 666 C C . VAL A 1 86 ? 17.962 40.662 3.409 1.00 57.12 86 VAL A C 1
ATOM 668 O O . VAL A 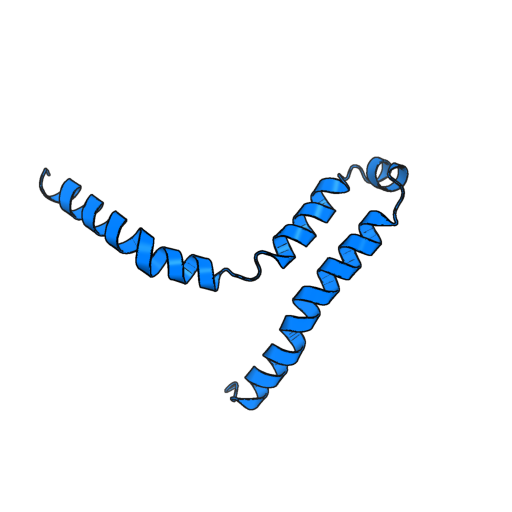1 86 ? 17.760 41.157 4.518 1.00 57.12 86 VAL A O 1
ATOM 671 N N . ALA A 1 87 ? 19.035 39.912 3.133 1.00 51.12 87 ALA A N 1
ATOM 672 C CA . ALA A 1 87 ? 20.171 39.664 4.027 1.00 51.12 87 ALA A CA 1
ATOM 673 C C . ALA A 1 87 ? 21.449 40.277 3.440 1.00 51.12 87 ALA A C 1
ATOM 675 O O . ALA A 1 87 ? 22.264 40.788 4.239 1.00 51.12 87 ALA A O 1
#

Solvent-accessible surface area (backbone atoms only — not comparable to full-atom values): 5052 Å² total; per-residue (Å²): 133,85,79,45,74,66,55,53,49,51,49,51,68,52,48,54,55,50,58,50,52,50,36,54,50,52,36,53,56,56,66,72,51,59,66,70,60,32,56,76,66,75,46,62,66,67,57,57,41,47,51,32,54,48,51,58,72,56,80,41,68,65,57,55,50,51,48,41,62,70,64,44,48,60,54,52,50,54,54,49,55,62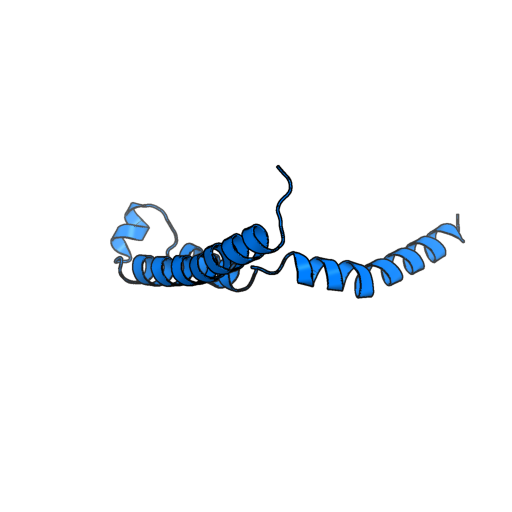,59,62,74,79,112

Mean predicted aligned error: 13.25 Å

Sequence (87 aa):
MNLGPTELLLFTLLIIPLALVFPIWGIIDAAGRPDSAWARAEQNKTLWIVLQAVGMLVCFGWILAVVYLFAIRPKVKQAQDFGGTVA

Secondary structure (DSSP, 8-state):
----HHHHHHHHHHHHHHHHHHHHHHHHHHHHS-HHHHHHTT--HHHHHHHHHHHHHT--HHHHHHHIIIIIHHHHHHHHHHHHS--